Protein AF-A0A2E5M6X7-F1 (afdb_monomer_lite)

Sequence (64 aa):
MNIIIGILFSPMAFALCFLWPLVTQLVVALQFLESGWPAIVFGAVIATGLGLLAQFRESWVWIK

Structure (mmCIF, N/CA/C/O backbone):
data_AF-A0A2E5M6X7-F1
#
_entry.id   AF-A0A2E5M6X7-F1
#
loop_
_atom_site.group_PDB
_atom_site.id
_atom_site.type_symbol
_atom_site.label_atom_id
_atom_site.label_alt_id
_atom_site.label_comp_id
_atom_site.label_asym_id
_atom_site.label_entity_id
_atom_site.label_seq_id
_atom_site.pdbx_PDB_ins_code
_atom_site.Cartn_x
_atom_site.Cartn_y
_atom_site.Cartn_z
_atom_site.occupancy
_atom_site.B_iso_or_equiv
_atom_site.auth_seq_id
_atom_site.auth_comp_id
_atom_site.auth_asym_id
_atom_site.auth_atom_id
_atom_site.pdbx_PDB_model_num
ATOM 1 N N . MET A 1 1 ? -18.456 -9.922 17.400 1.00 60.81 1 MET A N 1
ATOM 2 C CA . MET A 1 1 ? -17.993 -10.207 16.022 1.00 60.81 1 MET A CA 1
ATOM 3 C C . MET A 1 1 ? -16.780 -11.127 16.120 1.00 60.81 1 MET A C 1
ATOM 5 O O . MET A 1 1 ? -15.977 -10.910 17.017 1.00 60.81 1 MET A O 1
ATOM 9 N N . ASN A 1 2 ? -16.659 -12.177 15.300 1.00 77.06 2 ASN A N 1
ATOM 10 C CA . ASN A 1 2 ? -15.478 -13.057 15.350 1.00 77.06 2 ASN A CA 1
ATOM 11 C C . ASN A 1 2 ? -14.205 -12.254 15.033 1.00 77.06 2 ASN A C 1
ATOM 13 O O . ASN A 1 2 ? -14.194 -11.496 14.065 1.00 77.06 2 ASN A O 1
ATOM 17 N N . ILE A 1 3 ? -13.135 -12.451 15.813 1.00 75.94 3 ILE A N 1
ATOM 18 C CA . ILE A 1 3 ? -11.846 -11.737 15.676 1.00 75.94 3 ILE A CA 1
ATOM 19 C C . ILE A 1 3 ? -11.308 -11.823 14.239 1.00 75.94 3 ILE A C 1
ATOM 21 O O . ILE A 1 3 ? -10.846 -10.836 13.678 1.00 75.94 3 ILE A O 1
ATOM 25 N N . ILE A 1 4 ? -11.454 -12.992 13.614 1.00 80.00 4 ILE A N 1
ATOM 26 C CA . ILE A 1 4 ? -11.014 -13.267 12.241 1.00 80.00 4 ILE A CA 1
ATOM 27 C C . ILE A 1 4 ? -11.696 -12.338 11.226 1.00 80.00 4 ILE A C 1
ATOM 29 O O . ILE A 1 4 ? -11.037 -11.804 10.338 1.00 80.00 4 ILE A O 1
ATOM 33 N N . ILE A 1 5 ? -13.003 -12.106 11.379 1.00 77.75 5 ILE A N 1
ATOM 34 C CA . ILE A 1 5 ? -13.777 -11.221 10.498 1.00 77.75 5 ILE A CA 1
ATOM 35 C C . ILE A 1 5 ? -13.313 -9.773 10.695 1.00 77.75 5 ILE A C 1
ATOM 37 O O . ILE A 1 5 ? -13.083 -9.067 9.720 1.00 77.75 5 ILE A O 1
ATOM 41 N N . GLY A 1 6 ? -13.088 -9.350 11.942 1.00 76.62 6 GLY A N 1
ATOM 42 C CA . GLY A 1 6 ? -12.569 -8.009 12.233 1.00 76.62 6 GLY A CA 1
ATOM 43 C C . GLY A 1 6 ? -11.199 -7.740 11.603 1.00 76.62 6 GLY A C 1
ATOM 44 O O . GLY A 1 6 ? -10.969 -6.653 11.083 1.00 76.62 6 GLY A O 1
ATOM 45 N N . ILE A 1 7 ? -10.310 -8.738 11.582 1.00 78.44 7 ILE A N 1
ATOM 46 C CA . ILE A 1 7 ? -8.986 -8.614 10.953 1.00 78.44 7 ILE A CA 1
ATOM 47 C C . ILE A 1 7 ? -9.105 -8.567 9.425 1.00 78.44 7 ILE A C 1
ATOM 49 O O . ILE A 1 7 ? -8.524 -7.677 8.806 1.00 78.44 7 ILE A O 1
ATOM 53 N N . LEU A 1 8 ? -9.873 -9.478 8.815 1.00 79.44 8 LEU A N 1
ATOM 54 C CA . LEU A 1 8 ? -10.068 -9.546 7.357 1.00 79.44 8 LEU A CA 1
ATOM 55 C C . LEU A 1 8 ? -10.690 -8.274 6.775 1.00 79.44 8 LEU A C 1
ATOM 57 O O . LEU A 1 8 ? -10.304 -7.841 5.693 1.00 79.44 8 LEU A O 1
ATOM 61 N N . PHE A 1 9 ? -11.626 -7.670 7.505 1.00 79.75 9 PHE A N 1
ATOM 62 C CA . PHE A 1 9 ? -12.291 -6.430 7.102 1.00 79.75 9 PHE A CA 1
ATOM 63 C C . PHE A 1 9 ? -11.664 -5.179 7.727 1.00 79.75 9 PHE A C 1
ATOM 65 O O . PHE A 1 9 ? -12.228 -4.086 7.616 1.00 79.75 9 PHE A O 1
ATOM 72 N N . SER A 1 10 ? -10.489 -5.315 8.351 1.00 86.25 10 SER A N 1
ATOM 73 C CA . SER A 1 10 ? -9.735 -4.166 8.838 1.00 86.25 10 SER A CA 1
ATOM 74 C C . SER A 1 10 ? -9.275 -3.291 7.663 1.00 86.25 10 SER A C 1
ATOM 76 O O . SER A 1 10 ? -8.981 -3.808 6.578 1.00 86.25 10 SER A O 1
ATOM 78 N N . PRO A 1 11 ? -9.150 -1.970 7.866 1.00 88.94 11 PRO A N 1
ATOM 79 C CA . PRO A 1 11 ? -8.585 -1.071 6.864 1.00 88.94 11 PRO A CA 1
ATOM 80 C C . PRO A 1 11 ? -7.236 -1.537 6.333 1.00 88.94 11 PRO A C 1
ATOM 82 O O . PRO A 1 11 ? -6.957 -1.382 5.149 1.00 88.94 11 PRO A O 1
ATOM 85 N N . MET A 1 12 ? -6.403 -2.125 7.196 1.00 91.94 12 MET A N 1
ATOM 86 C CA . MET A 1 12 ? -5.077 -2.586 6.805 1.00 91.94 12 MET A CA 1
ATOM 87 C C . MET A 1 12 ? -5.134 -3.825 5.911 1.00 91.94 12 MET A C 1
ATOM 89 O O . MET A 1 12 ? -4.438 -3.889 4.902 1.00 91.94 12 MET A O 1
ATOM 93 N N . ALA A 1 13 ? -5.990 -4.794 6.237 1.00 91.88 13 ALA A N 1
ATOM 94 C CA . ALA A 1 13 ? -6.178 -5.967 5.388 1.00 91.88 13 ALA A CA 1
ATOM 95 C C . ALA A 1 13 ? -6.746 -5.575 4.016 1.00 91.88 13 ALA A C 1
ATOM 97 O O . ALA A 1 13 ? -6.252 -6.039 2.990 1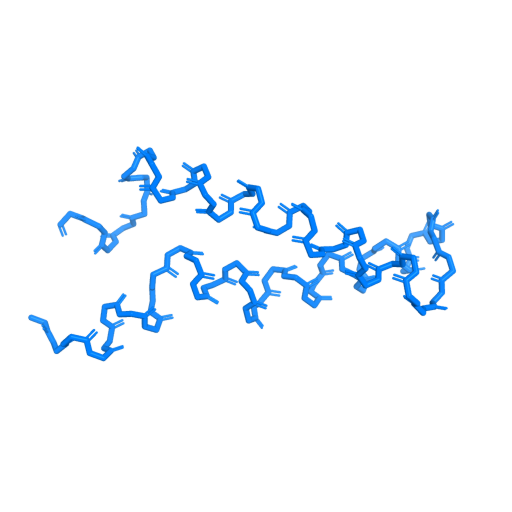.00 91.88 13 ALA A O 1
ATOM 98 N N . PHE A 1 14 ? -7.716 -4.655 3.982 1.00 91.62 14 PHE A N 1
ATOM 99 C CA . PHE A 1 14 ? -8.219 -4.093 2.728 1.00 91.62 14 PHE A CA 1
ATOM 100 C C . PHE A 1 14 ? -7.118 -3.357 1.949 1.00 91.62 14 PHE A C 1
ATOM 102 O O . PHE A 1 14 ? -6.971 -3.544 0.740 1.00 91.62 14 PHE A O 1
ATOM 109 N N . ALA A 1 15 ? -6.301 -2.560 2.638 1.00 94.44 15 ALA A N 1
ATOM 110 C CA . ALA A 1 15 ? -5.198 -1.837 2.027 1.00 94.44 15 ALA A CA 1
ATOM 111 C C . ALA A 1 15 ? -4.195 -2.776 1.340 1.00 94.44 15 ALA A C 1
ATOM 113 O O . ALA A 1 15 ? -3.875 -2.608 0.164 1.00 94.44 15 ALA A O 1
ATOM 114 N N . LEU A 1 16 ? -3.727 -3.794 2.057 1.00 94.81 16 LEU A N 1
ATOM 115 C CA . LEU A 1 16 ? -2.670 -4.678 1.572 1.00 94.81 16 LEU A CA 1
ATOM 116 C C . LEU A 1 16 ? -3.173 -5.701 0.549 1.00 94.81 16 LEU A C 1
ATOM 118 O O . LEU A 1 16 ? -2.486 -5.966 -0.433 1.00 94.81 16 LEU A O 1
ATOM 122 N N . CYS A 1 17 ? -4.362 -6.271 0.749 1.00 94.25 17 CYS A N 1
ATOM 123 C CA . CYS A 1 17 ? -4.856 -7.342 -0.118 1.00 94.25 17 CYS A CA 1
ATOM 124 C C . CYS A 1 17 ? -5.616 -6.830 -1.346 1.00 94.25 17 CYS A C 1
ATOM 126 O O . CYS A 1 17 ? -5.691 -7.544 -2.344 1.00 94.25 17 CYS A O 1
ATOM 128 N N . PHE A 1 18 ? -6.189 -5.623 -1.288 1.00 94.38 18 PHE A N 1
ATOM 129 C CA . PHE A 1 18 ? -7.003 -5.075 -2.376 1.00 94.38 18 PHE A CA 1
ATOM 130 C C . PHE A 1 18 ? -6.421 -3.788 -2.967 1.00 94.38 18 PHE A C 1
ATOM 132 O O . PHE A 1 18 ? -6.144 -3.741 -4.166 1.00 94.38 18 PHE A O 1
ATOM 139 N N . LEU A 1 19 ? -6.199 -2.750 -2.151 1.00 95.94 19 LEU A N 1
ATOM 140 C CA . LEU A 1 19 ? -5.712 -1.460 -2.666 1.00 95.94 19 LEU A CA 1
ATOM 141 C C . LEU A 1 19 ? -4.311 -1.564 -3.264 1.00 95.94 19 LEU A C 1
ATOM 143 O O . LEU A 1 19 ? -4.063 -0.945 -4.292 1.00 95.94 19 LEU A O 1
ATOM 147 N N . TRP A 1 20 ? -3.400 -2.326 -2.659 1.00 97.94 20 TRP A N 1
ATOM 148 C CA . TRP A 1 20 ? -2.034 -2.438 -3.167 1.00 97.94 20 TRP A CA 1
ATOM 149 C C . TRP A 1 20 ? -1.992 -2.997 -4.600 1.00 97.94 20 TRP A C 1
ATOM 151 O O . TRP A 1 20 ? -1.514 -2.272 -5.480 1.00 97.94 20 TRP A O 1
ATOM 161 N N . PRO A 1 21 ? -2.543 -4.193 -4.900 1.00 97.50 21 PRO A N 1
ATOM 162 C CA . PRO A 1 21 ? -2.612 -4.680 -6.277 1.00 97.50 21 PRO A CA 1
ATOM 163 C C . PRO A 1 21 ? -3.309 -3.701 -7.227 1.00 97.50 21 PRO A C 1
ATOM 165 O O . PRO A 1 21 ? -2.834 -3.494 -8.343 1.00 97.50 21 PRO A O 1
ATOM 168 N N . LEU A 1 22 ? -4.399 -3.064 -6.779 1.00 97.88 22 LEU A N 1
ATOM 169 C CA . LEU A 1 22 ? -5.165 -2.120 -7.591 1.00 97.88 22 LEU A CA 1
ATOM 170 C C . LEU A 1 22 ? -4.344 -0.881 -7.968 1.00 97.88 22 LEU A C 1
ATOM 172 O O . LEU A 1 22 ? -4.326 -0.494 -9.133 1.00 97.88 22 LEU A O 1
ATOM 176 N N . VAL A 1 23 ? -3.637 -0.274 -7.011 1.00 98.00 23 VAL A N 1
ATOM 177 C CA . VAL A 1 23 ? -2.787 0.898 -7.271 1.00 98.00 23 VAL A CA 1
ATOM 178 C C . VAL A 1 23 ? -1.627 0.519 -8.183 1.00 98.00 23 VAL A C 1
ATOM 180 O O . VAL A 1 23 ? -1.346 1.255 -9.125 1.00 98.00 23 VAL A O 1
ATOM 183 N N . THR A 1 24 ? -0.989 -0.635 -7.960 1.00 98.25 24 THR A N 1
ATOM 184 C CA . THR A 1 24 ? 0.076 -1.131 -8.844 1.00 98.25 24 THR A CA 1
ATOM 185 C C . THR A 1 24 ? -0.427 -1.325 -10.276 1.00 98.25 24 THR A C 1
ATOM 187 O O . THR A 1 24 ? 0.232 -0.885 -11.215 1.00 98.25 24 THR A O 1
ATOM 190 N N . GLN A 1 25 ? -1.604 -1.926 -10.468 1.00 98.06 25 GLN A N 1
ATOM 191 C CA . GLN A 1 25 ? -2.201 -2.075 -11.800 1.00 98.06 25 GLN A CA 1
ATOM 192 C C . GLN A 1 25 ? -2.561 -0.724 -12.421 1.00 98.06 25 GLN A C 1
ATOM 194 O O . GLN A 1 25 ? -2.312 -0.512 -13.605 1.00 98.06 25 GLN A O 1
ATOM 199 N N . LEU A 1 26 ? -3.101 0.201 -11.626 1.00 98.31 26 LEU A N 1
ATOM 200 C CA . LEU A 1 26 ? -3.504 1.525 -12.087 1.00 98.31 26 LEU A CA 1
ATOM 201 C C . LEU A 1 26 ? -2.313 2.328 -12.620 1.00 98.31 26 LEU A C 1
ATOM 203 O O . LEU A 1 26 ? -2.394 2.874 -13.716 1.00 98.31 26 LEU A O 1
ATOM 207 N N . VAL A 1 27 ? -1.197 2.382 -11.885 1.00 98.12 27 VAL A N 1
ATOM 208 C CA . VAL A 1 27 ? -0.022 3.158 -12.324 1.00 98.12 27 VAL A CA 1
ATOM 209 C C . VAL A 1 27 ? 0.647 2.569 -13.563 1.00 98.12 27 VAL A C 1
ATOM 211 O O . VAL A 1 27 ? 1.174 3.323 -14.379 1.00 98.12 27 VAL A O 1
ATOM 214 N N . VAL A 1 28 ? 0.577 1.247 -13.741 1.00 98.12 28 VAL A N 1
ATOM 215 C CA . VAL A 1 28 ? 1.042 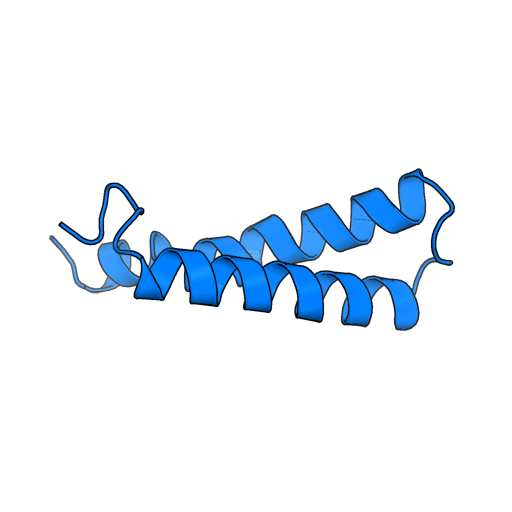0.583 -14.967 1.00 98.12 28 VAL A CA 1
ATOM 216 C C . VAL A 1 28 ? 0.094 0.876 -16.131 1.00 98.12 28 VAL A C 1
ATOM 218 O O . VAL A 1 28 ? 0.547 1.237 -17.214 1.00 98.12 28 VAL A O 1
ATOM 221 N N . ALA A 1 29 ? -1.222 0.784 -15.917 1.00 98.12 29 ALA A N 1
ATOM 222 C CA . ALA A 1 29 ? -2.227 1.055 -16.946 1.00 98.12 29 ALA A CA 1
ATOM 223 C C . ALA A 1 29 ? -2.196 2.512 -17.435 1.00 98.12 29 ALA A C 1
ATOM 225 O O . ALA A 1 29 ? -2.398 2.771 -18.619 1.00 98.12 29 ALA A O 1
ATOM 226 N N . LEU A 1 30 ? -1.899 3.455 -16.537 1.00 98.00 30 LEU A N 1
ATOM 227 C CA . LEU A 1 30 ? -1.728 4.876 -16.852 1.00 98.00 30 LEU A CA 1
ATOM 228 C C . LEU A 1 30 ? -0.346 5.215 -17.430 1.00 98.00 30 LEU A C 1
ATOM 230 O O . LEU A 1 30 ? -0.074 6.384 -17.689 1.00 98.00 30 LEU A O 1
ATOM 234 N N . GLN A 1 31 ? 0.529 4.220 -17.620 1.00 96.56 31 GLN A N 1
ATOM 235 C CA . GLN A 1 31 ? 1.906 4.397 -18.094 1.00 96.56 31 GLN A CA 1
ATOM 236 C C . GLN A 1 31 ? 2.736 5.360 -17.225 1.00 96.56 31 GLN A C 1
ATOM 238 O O . GLN A 1 31 ? 3.684 5.980 -17.702 1.00 96.56 31 GLN A O 1
ATOM 243 N N . PHE A 1 32 ? 2.399 5.487 -15.937 1.00 97.25 32 PHE A N 1
ATOM 244 C CA . PHE A 1 32 ? 3.169 6.301 -14.990 1.00 97.25 32 PHE A CA 1
ATOM 245 C C . PHE A 1 32 ? 4.443 5.591 -14.544 1.00 97.25 32 PHE A C 1
ATOM 247 O O . PHE A 1 32 ? 5.446 6.242 -14.262 1.00 97.25 32 PHE A O 1
ATOM 254 N N . LEU A 1 33 ? 4.397 4.261 -14.465 1.00 96.75 33 LEU A N 1
ATOM 255 C CA . LEU A 1 33 ? 5.529 3.412 -14.119 1.00 96.75 33 LEU A CA 1
ATOM 256 C C . LEU A 1 33 ? 5.524 2.163 -14.999 1.00 96.75 33 LEU A C 1
ATOM 258 O O . LEU A 1 33 ? 4.466 1.640 -15.352 1.00 96.75 33 LEU A O 1
ATOM 262 N N . GLU A 1 34 ? 6.716 1.659 -15.309 1.00 94.31 34 GLU A N 1
ATOM 263 C CA . GLU A 1 34 ? 6.867 0.361 -15.960 1.00 94.31 34 GLU A CA 1
ATOM 264 C C . GLU A 1 34 ? 6.390 -0.772 -15.046 1.00 94.31 34 GLU A C 1
ATOM 266 O O . GLU A 1 34 ? 6.451 -0.690 -13.812 1.00 94.31 34 GLU A O 1
ATOM 271 N N . SER A 1 35 ? 5.931 -1.867 -15.658 1.00 95.94 35 SER A N 1
ATOM 272 C CA . SER A 1 35 ? 5.566 -3.059 -14.899 1.00 95.94 35 SER A CA 1
ATOM 273 C C . SER A 1 35 ? 6.797 -3.637 -14.200 1.00 95.94 35 SER A C 1
ATOM 275 O O . SER A 1 35 ? 7.861 -3.751 -14.806 1.00 95.94 35 SER A O 1
ATOM 277 N N . GLY A 1 36 ? 6.638 -4.056 -12.947 1.00 95.69 36 GLY A N 1
ATOM 278 C CA . GLY A 1 36 ? 7.704 -4.677 -12.168 1.00 95.69 36 GLY A CA 1
ATOM 279 C C . GLY A 1 36 ? 7.870 -4.023 -10.805 1.00 95.69 36 GLY A C 1
ATOM 280 O O . GLY A 1 36 ? 6.940 -3.419 -10.264 1.00 95.69 36 GLY A O 1
ATOM 281 N N . TRP A 1 37 ? 9.069 -4.153 -10.238 1.00 97.19 37 TRP A N 1
ATOM 282 C CA . TRP A 1 37 ? 9.367 -3.703 -8.879 1.00 97.19 37 TRP A CA 1
ATOM 283 C C . TRP A 1 37 ? 9.006 -2.239 -8.590 1.00 97.19 37 TRP A C 1
ATOM 285 O O . TRP A 1 37 ? 8.399 -2.011 -7.543 1.00 97.19 37 TRP A O 1
ATOM 295 N N . PRO A 1 38 ? 9.279 -1.255 -9.473 1.00 96.88 38 PRO A N 1
ATOM 296 C CA . PRO A 1 38 ? 8.930 0.139 -9.198 1.00 96.88 38 PRO A CA 1
ATOM 297 C C . PRO A 1 38 ? 7.429 0.349 -8.954 1.00 96.88 38 PRO A C 1
ATOM 299 O O . PRO A 1 38 ? 7.048 0.962 -7.958 1.00 96.88 38 PRO A O 1
ATOM 302 N N . ALA A 1 39 ? 6.566 -0.219 -9.803 1.00 97.69 39 ALA A N 1
ATOM 303 C CA . ALA A 1 39 ? 5.114 -0.119 -9.654 1.00 97.69 39 ALA A CA 1
ATOM 304 C C . ALA A 1 39 ? 4.582 -0.898 -8.436 1.00 97.69 39 ALA A C 1
ATOM 306 O O . ALA A 1 39 ? 3.629 -0.462 -7.781 1.00 97.69 39 ALA A O 1
ATOM 307 N N . ILE A 1 40 ? 5.200 -2.039 -8.109 1.00 97.94 40 ILE A N 1
ATOM 308 C CA . ILE A 1 40 ? 4.848 -2.838 -6.925 1.00 97.94 40 ILE A CA 1
ATOM 309 C C . ILE A 1 40 ? 5.165 -2.056 -5.648 1.00 97.94 40 ILE A C 1
ATOM 311 O O . ILE A 1 40 ? 4.296 -1.923 -4.786 1.00 97.94 40 ILE A O 1
ATOM 315 N N . VAL A 1 41 ? 6.376 -1.502 -5.535 1.00 98.00 41 VAL A N 1
ATOM 316 C CA . VAL A 1 41 ? 6.790 -0.711 -4.365 1.00 98.00 41 VAL A CA 1
ATOM 317 C C . VAL A 1 41 ? 5.949 0.558 -4.252 1.00 98.00 41 VAL A C 1
ATOM 319 O O . VAL A 1 41 ? 5.476 0.875 -3.162 1.00 98.00 41 VAL A O 1
ATOM 322 N N . PHE A 1 42 ? 5.696 1.248 -5.368 1.00 97.81 42 PHE A N 1
ATOM 323 C CA . PHE A 1 42 ? 4.843 2.436 -5.372 1.00 97.81 42 PHE A CA 1
ATOM 324 C C . PHE A 1 42 ? 3.434 2.125 -4.854 1.00 97.81 42 PHE A C 1
ATOM 326 O O . PHE A 1 42 ? 2.938 2.799 -3.950 1.00 97.81 42 PHE A O 1
ATOM 333 N N . GLY A 1 43 ? 2.810 1.060 -5.369 1.00 97.62 43 GLY A N 1
ATOM 334 C CA . GLY A 1 43 ? 1.502 0.621 -4.891 1.00 97.62 43 GLY A CA 1
ATOM 335 C C . GLY A 1 43 ? 1.506 0.261 -3.407 1.00 97.62 43 GLY A C 1
ATOM 336 O O . GLY A 1 43 ? 0.574 0.634 -2.697 1.00 97.62 43 GLY A O 1
ATOM 337 N N . ALA A 1 44 ? 2.567 -0.390 -2.917 1.00 97.69 44 ALA A N 1
ATOM 338 C CA . ALA A 1 44 ? 2.688 -0.776 -1.512 1.00 97.69 44 ALA A CA 1
ATOM 339 C C . ALA A 1 44 ? 2.742 0.451 -0.594 1.00 97.69 44 ALA A C 1
ATOM 341 O O . ALA A 1 44 ? 2.046 0.492 0.423 1.00 97.69 44 ALA A O 1
ATOM 342 N N . VAL A 1 45 ? 3.532 1.465 -0.967 1.00 97.94 45 VAL A N 1
ATOM 343 C CA . VAL A 1 45 ? 3.681 2.713 -0.201 1.00 97.94 45 VAL A CA 1
ATOM 344 C C . VAL A 1 45 ? 2.350 3.458 -0.120 1.00 97.94 45 VAL A C 1
ATOM 346 O O . VAL A 1 45 ? 1.917 3.824 0.974 1.00 97.94 45 VAL A O 1
ATOM 349 N N . ILE A 1 46 ? 1.672 3.639 -1.257 1.00 97.50 46 ILE A N 1
ATOM 350 C CA . ILE A 1 46 ? 0.387 4.349 -1.305 1.00 97.50 46 ILE A CA 1
ATOM 351 C C . ILE A 1 46 ? -0.686 3.591 -0.523 1.00 97.50 46 ILE A C 1
ATOM 353 O O . ILE A 1 46 ? -1.347 4.175 0.337 1.00 97.50 46 ILE A O 1
ATOM 357 N N . ALA A 1 47 ? -0.849 2.293 -0.781 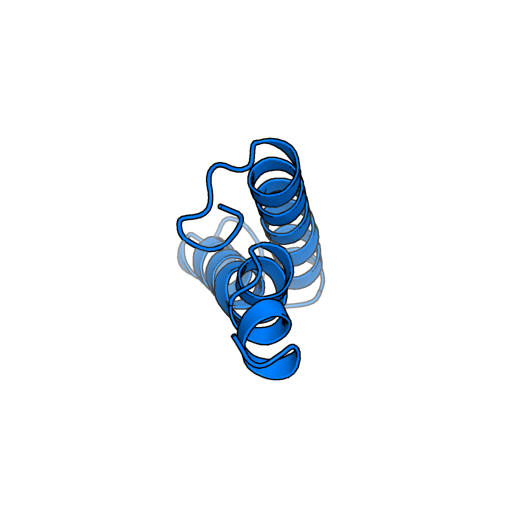1.00 96.94 47 ALA A N 1
ATOM 358 C CA . ALA A 1 47 ? -1.879 1.497 -0.129 1.00 96.94 47 ALA A CA 1
ATOM 359 C C . ALA A 1 47 ? -1.664 1.418 1.386 1.00 96.94 47 ALA A C 1
ATOM 361 O O . ALA A 1 47 ? -2.606 1.654 2.140 1.00 96.94 47 ALA A O 1
ATOM 362 N N . THR A 1 48 ? -0.431 1.177 1.844 1.00 95.56 48 THR A N 1
ATOM 363 C CA . THR A 1 48 ? -0.111 1.150 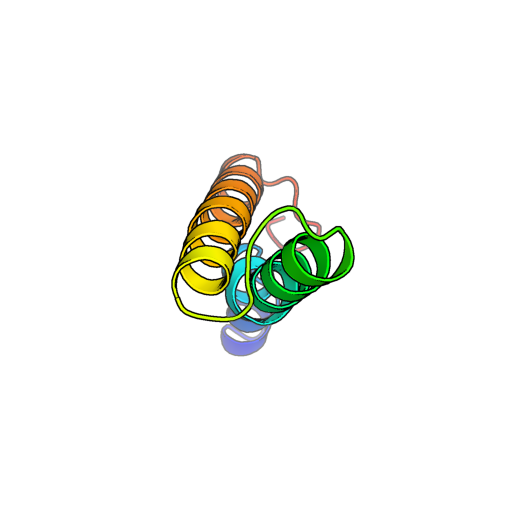3.281 1.00 95.56 48 THR A CA 1
ATOM 364 C C . THR A 1 48 ? -0.380 2.504 3.933 1.00 95.56 48 THR A C 1
ATOM 366 O O . THR A 1 48 ? -0.996 2.556 4.995 1.00 95.56 48 THR A O 1
ATOM 369 N N . GLY A 1 49 ? 0.014 3.609 3.287 1.00 95.31 49 GLY A N 1
ATOM 370 C CA . GLY A 1 49 ? -0.261 4.958 3.787 1.00 95.31 49 GLY A CA 1
ATOM 371 C C . GLY A 1 49 ? -1.759 5.226 3.955 1.00 95.31 49 GLY A C 1
ATOM 372 O O . GLY A 1 49 ? -2.193 5.674 5.017 1.00 95.31 49 GLY A O 1
ATOM 373 N N . LEU A 1 50 ? -2.566 4.883 2.948 1.00 93.06 50 LEU A N 1
ATOM 374 C CA . LEU A 1 50 ? -4.026 5.013 3.014 1.00 93.06 50 LEU A CA 1
ATOM 375 C C . LEU A 1 50 ? -4.648 4.088 4.069 1.00 93.06 50 LEU A C 1
ATOM 377 O O . LEU A 1 50 ? -5.541 4.514 4.801 1.00 93.06 50 LEU A O 1
ATOM 381 N N . GLY A 1 51 ? -4.152 2.855 4.189 1.00 92.81 51 GLY A N 1
ATOM 382 C CA . GLY A 1 51 ? -4.577 1.898 5.211 1.00 92.81 51 GLY A CA 1
ATOM 383 C C . GLY A 1 51 ? -4.311 2.399 6.628 1.00 92.81 51 GLY A C 1
ATOM 384 O O . GLY A 1 51 ? -5.197 2.329 7.477 1.00 92.81 51 GLY A O 1
ATOM 385 N N . LEU A 1 52 ? -3.125 2.966 6.877 1.00 92.06 52 LEU A N 1
ATOM 386 C CA . LEU A 1 52 ? -2.771 3.568 8.167 1.00 92.06 52 LEU A CA 1
ATOM 387 C C . LEU A 1 52 ? -3.667 4.769 8.479 1.00 92.06 52 LEU A C 1
ATOM 389 O O . LEU A 1 52 ? -4.213 4.858 9.577 1.00 92.06 52 LEU A O 1
ATOM 393 N N . LEU A 1 53 ? -3.872 5.667 7.511 1.00 91.81 53 LEU A N 1
ATOM 394 C CA . LEU A 1 53 ? -4.758 6.821 7.684 1.00 91.81 53 LEU A CA 1
ATOM 395 C C . LEU A 1 53 ? -6.195 6.393 8.005 1.00 91.81 53 LEU A C 1
ATOM 397 O O . LEU A 1 53 ? -6.818 6.964 8.899 1.00 91.81 53 LEU A O 1
ATOM 401 N N . ALA A 1 54 ? -6.718 5.380 7.314 1.00 89.00 54 ALA A N 1
ATOM 402 C CA . ALA A 1 54 ? -8.052 4.847 7.572 1.00 89.00 54 ALA A CA 1
ATOM 403 C C . ALA A 1 54 ? -8.154 4.166 8.949 1.00 89.00 54 ALA A C 1
ATOM 405 O O . ALA A 1 54 ? -9.163 4.343 9.633 1.00 89.00 54 ALA A O 1
ATOM 406 N N . GLN A 1 55 ? -7.104 3.453 9.373 1.00 86.44 55 GLN A N 1
ATOM 407 C CA . GLN A 1 55 ? -7.019 2.831 10.696 1.00 86.44 55 GLN A CA 1
ATOM 408 C C . GLN A 1 55 ? -7.040 3.877 11.817 1.00 86.44 55 GLN A C 1
ATOM 410 O O . GLN A 1 55 ? -7.810 3.737 12.762 1.00 86.44 55 GLN A O 1
ATOM 415 N N . PHE A 1 56 ? -6.233 4.938 11.709 1.00 84.69 56 PHE A N 1
ATOM 416 C CA . PHE A 1 56 ? -6.118 5.958 12.759 1.00 84.69 56 PHE A CA 1
ATOM 417 C C . PHE A 1 56 ? -7.294 6.930 12.819 1.00 84.69 56 PHE A C 1
ATOM 419 O O . PHE A 1 56 ? -7.545 7.518 13.866 1.00 84.69 56 PHE A O 1
ATOM 426 N N . ARG A 1 57 ? -8.012 7.132 11.711 1.00 83.62 57 ARG A N 1
ATOM 427 C CA . ARG A 1 57 ? -9.170 8.036 11.682 1.00 83.62 57 ARG A CA 1
ATOM 428 C C . ARG A 1 57 ? -10.460 7.398 12.185 1.00 83.62 57 ARG A C 1
ATOM 430 O O . ARG A 1 57 ? -11.483 8.075 12.155 1.00 83.62 57 ARG A O 1
ATOM 437 N N . GLU A 1 58 ? -10.440 6.110 12.540 1.00 74.44 58 GLU A N 1
ATOM 438 C CA . GLU A 1 58 ? -11.642 5.323 12.868 1.00 74.44 58 GLU A CA 1
ATOM 439 C C . GLU A 1 58 ? -12.756 5.479 11.810 1.00 74.44 58 GLU A C 1
ATOM 441 O O . GLU A 1 58 ? -13.943 5.295 12.067 1.00 74.44 58 GLU A O 1
ATOM 44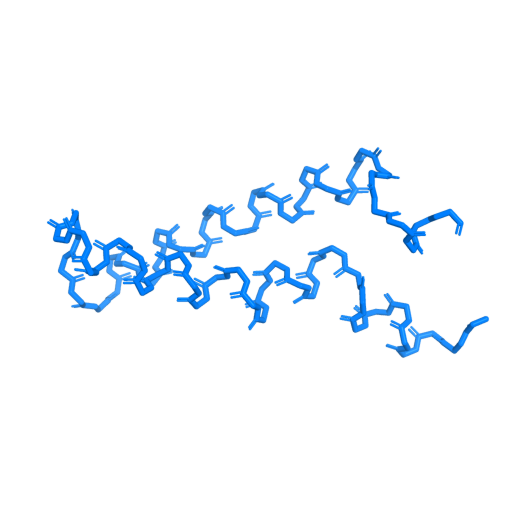6 N N . SER A 1 59 ? -12.370 5.845 10.582 1.00 65.31 59 SER A N 1
ATOM 447 C CA . SER A 1 59 ? -13.283 6.220 9.496 1.00 65.31 59 SER A CA 1
ATOM 448 C C . SER A 1 59 ? -13.917 4.995 8.840 1.00 65.31 59 SER A C 1
ATOM 450 O O . SER A 1 59 ? -14.699 5.122 7.898 1.00 65.31 59 SER A O 1
ATOM 452 N N . TRP A 1 60 ? -13.531 3.806 9.288 1.00 72.44 60 TRP A N 1
ATOM 453 C CA . TRP A 1 60 ? -13.979 2.552 8.731 1.00 72.44 60 TRP A CA 1
ATOM 454 C C . TRP A 1 60 ? -15.232 2.092 9.458 1.00 72.44 60 TRP A C 1
ATOM 456 O O . TRP A 1 60 ? -15.264 2.057 10.687 1.00 72.44 60 TRP A O 1
ATOM 466 N N . VAL A 1 61 ? -16.237 1.686 8.680 1.00 65.12 61 VAL A N 1
ATOM 467 C CA . VAL A 1 61 ? -17.561 1.243 9.156 1.00 65.12 61 VAL A CA 1
ATOM 468 C C . VAL A 1 61 ? -17.472 0.183 10.263 1.00 65.12 61 VAL A C 1
ATOM 470 O O . VAL A 1 61 ? -18.379 0.084 11.079 1.00 65.12 61 VAL A O 1
ATOM 473 N N . TRP A 1 62 ? -16.369 -0.568 10.313 1.00 59.03 62 TRP A N 1
ATOM 474 C CA . TRP A 1 62 ? -16.165 -1.712 11.202 1.00 59.03 62 TRP A CA 1
ATOM 475 C C . TRP A 1 62 ? -15.235 -1.456 12.400 1.00 59.03 62 TRP A C 1
ATOM 477 O O . TRP A 1 62 ? -14.985 -2.388 13.157 1.00 59.03 62 TRP A O 1
ATOM 487 N N . ILE A 1 63 ? -14.674 -0.247 12.550 1.00 56.44 63 ILE A N 1
ATOM 488 C CA . ILE A 1 63 ? -13.845 0.108 13.724 1.00 56.44 63 ILE A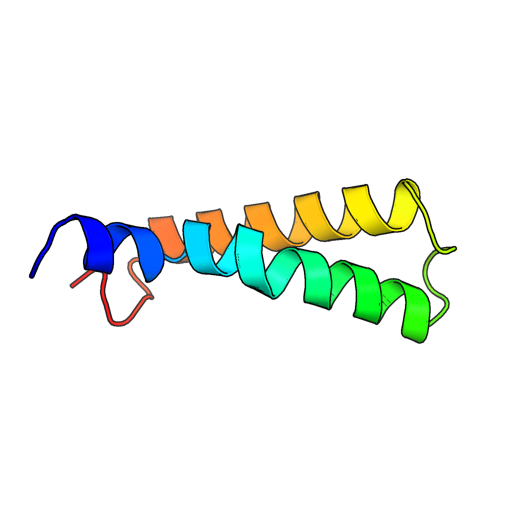 CA 1
ATOM 489 C C . ILE A 1 63 ? -14.716 0.591 14.900 1.00 56.44 63 ILE A C 1
ATOM 491 O O . ILE A 1 63 ? -14.240 0.608 16.031 1.00 56.44 63 ILE A O 1
ATOM 495 N N . LYS A 1 64 ? -15.991 0.925 14.652 1.00 52.03 64 LYS A N 1
ATOM 496 C CA . LYS A 1 64 ? -16.977 1.268 15.688 1.00 52.03 64 LYS A CA 1
ATOM 497 C C . LYS A 1 64 ? -17.677 0.044 16.265 1.00 52.03 64 LYS A C 1
ATOM 499 O O . LYS A 1 64 ? -18.047 -0.849 15.471 1.00 52.03 64 LYS A O 1
#

pLDDT: mean 88.87, std 11.92, range [52.03, 98.31]

Foldseek 3Di:
DPPVVLVCQQLQVCLVVPQLVVQLVVCCVVVVDPPDDVSNVVSNVVSNVRSVVCNVVVVRPRSD

Radius of gyration: 13.31 Å; chains: 1; bounding box: 27×21×34 Å

Secondary structure (DSSP, 8-state):
--HHHHHHTSHHHHIIIIIHHHHHHHHHHTTSS-TTHHHHHHHHHHHHHHHHHHHHTT-STTT-